Protein AF-A0A7C1BCX1-F1 (afdb_monomer)

Mean predicted aligned error: 3.63 Å

Sequence (87 aa):
MADKPKAGFYGFTGCAGCLLTILNCEDELLDIFNAADVKSFLMANRANFEDEPLDVAFVEGSITTEEQLEKLKKIREKSKIVVAIGT

Organism: NCBI:txid2052148

pLDDT: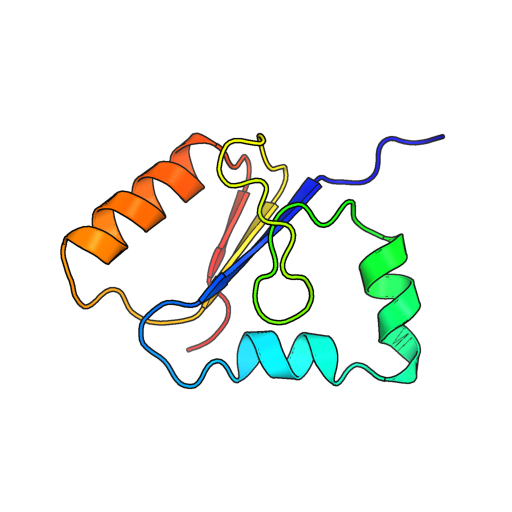 mean 92.2, std 8.1, range [47.72, 98.38]

Foldseek 3Di:
DPAAFEEAEEEDPDPCVQLVVLVVPVVCNVVVCVRHDYQYDVVVDVRHNLQAAGQEYEYEDDDDDPVVVVSVVSVVVRYPYYHYDDD

Solvent-accessible surface area (backbone atoms only — not comparable to full-atom values): 5109 Å² total; per-residue (Å²): 130,83,86,54,52,29,31,32,48,46,77,55,58,64,87,56,58,64,66,49,50,59,72,63,36,67,89,53,35,63,56,56,60,69,62,30,42,76,40,28,35,72,92,84,36,86,66,67,48,86,84,59,72,25,53,34,31,41,39,30,58,48,79,86,48,71,70,50,48,55,51,50,50,53,53,54,74,42,22,76,36,78,42,82,46,81,135

Nearest PDB structures (foldseek):
  6qgr-assembly1_G  TM=8.926E-01  e=2.054E-05  Methanosarcina barkeri MS
  5odi-assembly1_E  TM=9.359E-01  e=6.034E-05  Methanothermococcus thermolithotrophicus DSM 2095
  4n0p-assembly2_B  TM=4.280E-01  e=1.220E-01  Caulobacter vibrioides CB15
  4n0p-assembly5_E  TM=3.985E-01  e=2.092E-01  Caulobacter vibrioides CB15
  3vkw-assembly1_A  TM=3.437E-01  e=2.211E+00  Tobacco mosaic virus strain tomato/L

Radius of gyration: 12.78 Å; Cα contacts (8 Å, |Δi|>4): 138; chains: 1; bounding box: 36×23×36 Å

Structure (mmCIF, N/CA/C/O backbone):
data_AF-A0A7C1BCX1-F1
#
_entry.id   AF-A0A7C1BCX1-F1
#
loop_
_atom_site.group_PDB
_atom_site.id
_atom_site.type_symbol
_atom_site.label_atom_id
_atom_site.label_alt_id
_atom_site.label_comp_id
_atom_site.label_asym_id
_atom_site.label_entity_id
_atom_site.label_seq_id
_atom_site.pdbx_PDB_ins_code
_atom_site.Cartn_x
_atom_site.Cartn_y
_atom_site.Cartn_z
_atom_site.occupancy
_atom_site.B_iso_or_equiv
_atom_site.auth_seq_id
_atom_site.auth_comp_id
_atom_site.auth_asym_id
_atom_site.auth_atom_id
_atom_site.pdbx_PDB_model_num
ATOM 1 N N . MET A 1 1 ? -24.136 1.393 -12.558 1.00 47.72 1 MET A N 1
ATOM 2 C CA . MET A 1 1 ? -22.664 1.286 -12.484 1.00 47.72 1 MET A CA 1
ATOM 3 C C . MET A 1 1 ? -22.365 0.515 -11.219 1.00 47.72 1 MET A C 1
ATOM 5 O O . MET A 1 1 ? -22.862 0.927 -10.184 1.00 47.72 1 MET A O 1
ATOM 9 N N . ALA A 1 2 ? -21.705 -0.640 -11.299 1.00 58.44 2 ALA A N 1
ATOM 10 C CA . ALA A 1 2 ? -21.258 -1.315 -10.082 1.00 58.44 2 ALA A CA 1
ATOM 11 C C . ALA A 1 2 ? -20.202 -0.426 -9.406 1.00 58.44 2 ALA A C 1
ATOM 13 O O . ALA A 1 2 ? -19.343 0.110 -10.110 1.00 58.44 2 ALA A O 1
ATOM 14 N N . ASP A 1 3 ? -20.298 -0.228 -8.091 1.00 85.31 3 ASP A N 1
ATOM 15 C CA . ASP A 1 3 ? -19.288 0.520 -7.339 1.00 85.31 3 ASP A CA 1
ATOM 16 C C . ASP A 1 3 ? -17.946 -0.208 -7.459 1.00 85.31 3 ASP A C 1
ATOM 18 O O . ASP A 1 3 ? -17.810 -1.361 -7.042 1.00 85.31 3 ASP A O 1
ATOM 22 N N . LYS A 1 4 ? -16.966 0.451 -8.088 1.00 93.06 4 LYS A N 1
ATOM 23 C CA . LYS A 1 4 ? -15.602 -0.073 -8.189 1.00 93.06 4 LYS A CA 1
ATOM 24 C C . LYS A 1 4 ? -14.982 -0.101 -6.788 1.00 93.06 4 LYS A C 1
ATOM 26 O O . LYS A 1 4 ? -15.203 0.841 -6.025 1.00 93.06 4 LYS A O 1
ATOM 31 N N . PRO A 1 5 ? -14.180 -1.124 -6.448 1.00 95.31 5 PRO A N 1
ATOM 32 C CA . PRO A 1 5 ? -13.484 -1.158 -5.170 1.00 95.31 5 PRO A CA 1
ATOM 33 C C . PRO A 1 5 ? -12.571 0.063 -5.029 1.00 95.31 5 PRO A C 1
ATOM 35 O O . PRO A 1 5 ? -11.810 0.390 -5.944 1.00 95.31 5 PRO A O 1
ATOM 38 N N . LYS A 1 6 ? -12.628 0.725 -3.873 1.00 95.31 6 LYS A N 1
ATOM 39 C CA . LYS A 1 6 ? -11.746 1.846 -3.540 1.00 95.31 6 LYS A CA 1
ATOM 40 C C . LYS A 1 6 ? -10.375 1.318 -3.134 1.00 95.31 6 LYS A C 1
ATOM 42 O O . LYS A 1 6 ? -10.259 0.610 -2.129 1.00 95.31 6 LYS A O 1
ATOM 47 N N . ALA A 1 7 ? -9.343 1.681 -3.891 1.00 95.31 7 ALA A N 1
ATOM 48 C CA . ALA A 1 7 ? -7.979 1.203 -3.682 1.00 95.31 7 ALA A CA 1
ATOM 49 C C . ALA A 1 7 ? -7.014 2.339 -3.309 1.00 95.31 7 ALA A C 1
ATOM 51 O O . ALA A 1 7 ? -7.096 3.448 -3.844 1.00 95.31 7 ALA A O 1
ATOM 52 N N . GLY A 1 8 ? -6.076 2.048 -2.407 1.00 95.38 8 GLY A N 1
ATOM 53 C CA . GLY A 1 8 ? -4.952 2.924 -2.072 1.00 95.38 8 GLY A CA 1
ATOM 54 C C . GLY A 1 8 ? -3.610 2.202 -2.185 1.00 95.38 8 GLY A C 1
ATOM 55 O O . GLY A 1 8 ? -3.519 1.017 -1.879 1.00 95.38 8 GLY A O 1
ATOM 56 N N . PHE A 1 9 ? -2.572 2.923 -2.598 1.00 95.44 9 PHE A N 1
ATOM 57 C CA . PHE A 1 9 ? -1.210 2.442 -2.808 1.00 95.44 9 PHE A CA 1
ATOM 58 C C . PHE A 1 9 ? -0.236 3.347 -2.051 1.00 95.44 9 PHE A C 1
ATOM 60 O O . PHE A 1 9 ? -0.136 4.547 -2.326 1.00 95.44 9 PHE A O 1
ATOM 67 N N . TYR A 1 10 ? 0.481 2.770 -1.091 1.00 95.62 10 TYR A N 1
ATOM 68 C CA . TYR A 1 10 ? 1.313 3.496 -0.138 1.00 95.62 10 TYR A CA 1
ATOM 69 C C . TYR A 1 10 ? 2.729 2.928 -0.112 1.00 95.62 10 TYR A C 1
ATOM 71 O O . TYR A 1 10 ? 2.909 1.717 -0.019 1.00 95.62 10 TYR A O 1
ATOM 79 N N . GLY A 1 11 ? 3.728 3.809 -0.170 1.00 95.44 11 GLY A N 1
ATOM 80 C CA . GLY A 1 11 ? 5.139 3.451 -0.038 1.00 95.44 11 GLY A CA 1
ATOM 81 C C . GLY A 1 11 ? 5.743 4.037 1.235 1.00 95.44 11 GLY A C 1
ATOM 82 O O . GLY A 1 11 ? 5.538 5.217 1.529 1.00 95.44 11 GLY A O 1
ATOM 83 N N . PHE A 1 12 ? 6.484 3.211 1.971 1.00 96.19 12 PHE A N 1
ATOM 84 C CA . PHE A 1 12 ? 7.299 3.586 3.128 1.00 96.19 12 PHE A CA 1
ATOM 85 C C . PHE A 1 12 ? 8.796 3.464 2.796 1.00 96.19 12 PHE A C 1
ATOM 87 O O . PHE A 1 12 ? 9.210 3.779 1.680 1.00 96.19 12 PHE A O 1
ATOM 94 N N . THR A 1 13 ? 9.636 3.046 3.747 1.00 96.25 13 THR A N 1
ATOM 95 C CA . THR A 1 13 ? 11.081 2.931 3.530 1.00 96.25 13 THR A CA 1
ATOM 96 C C . THR A 1 13 ? 11.390 1.712 2.658 1.00 96.25 13 THR A C 1
ATOM 98 O O . THR A 1 13 ? 11.264 0.567 3.096 1.00 96.25 13 THR A O 1
ATOM 101 N N . GLY A 1 14 ? 11.805 1.958 1.415 1.00 93.12 14 GLY A N 1
ATOM 102 C CA . GLY A 1 14 ? 12.111 0.934 0.414 1.00 93.12 14 GLY A CA 1
ATOM 103 C C . GLY A 1 14 ? 12.553 1.547 -0.918 1.00 93.12 14 GLY A C 1
ATOM 104 O O . GLY A 1 14 ? 12.824 2.744 -0.995 1.00 93.12 14 GLY A O 1
ATOM 105 N N . CYS A 1 15 ? 12.628 0.731 -1.973 1.00 94.81 15 CYS A N 1
ATOM 106 C CA . CYS A 1 15 ? 13.008 1.183 -3.319 1.00 94.81 15 CYS A CA 1
ATOM 107 C C . CYS A 1 15 ? 11.827 1.672 -4.175 1.00 94.81 15 CYS A C 1
ATOM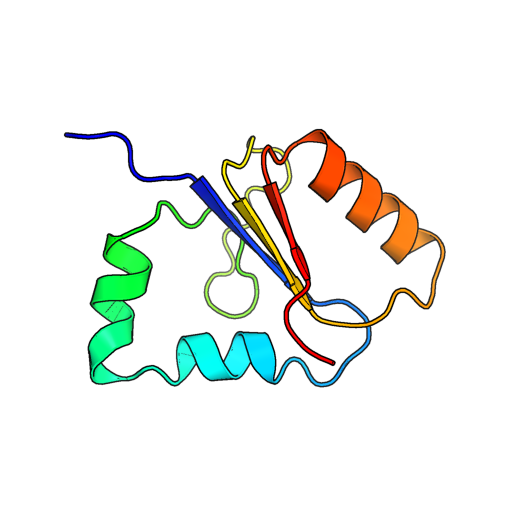 109 O O . CYS A 1 15 ? 12.058 2.186 -5.267 1.00 94.81 15 CYS A O 1
ATOM 111 N N . ALA A 1 16 ? 10.588 1.512 -3.693 1.00 93.81 16 ALA A N 1
ATOM 112 C CA . ALA A 1 16 ? 9.349 1.781 -4.430 1.00 93.81 16 ALA A CA 1
ATOM 113 C C . ALA A 1 16 ? 9.185 0.928 -5.707 1.00 93.81 16 ALA A C 1
ATOM 115 O O . ALA A 1 16 ? 8.459 1.295 -6.635 1.00 93.81 16 ALA A O 1
ATOM 116 N N . GLY A 1 17 ? 9.887 -0.207 -5.770 1.00 95.25 17 GLY A N 1
ATOM 117 C CA . GLY A 1 17 ? 9.925 -1.083 -6.934 1.00 95.25 17 GLY A CA 1
ATOM 118 C C . GLY A 1 17 ? 8.610 -1.821 -7.157 1.00 95.25 17 GLY A C 1
ATOM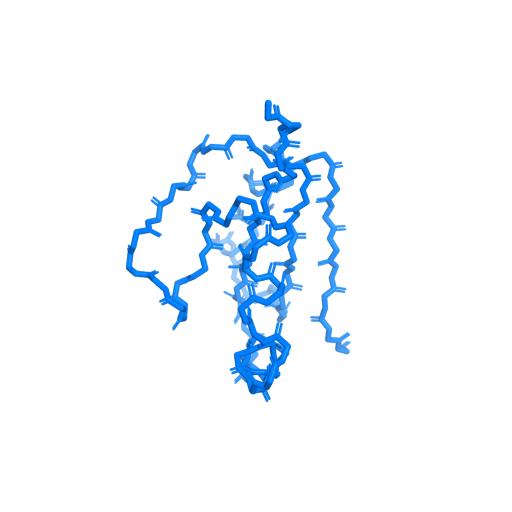 119 O O . GLY A 1 17 ? 8.224 -2.032 -8.307 1.00 95.25 17 GLY A O 1
ATOM 120 N N . CYS A 1 18 ? 7.884 -2.170 -6.091 1.00 94.81 18 CYS A N 1
ATOM 121 C CA . CYS A 1 18 ? 6.592 -2.848 -6.232 1.00 94.81 18 CYS A CA 1
ATOM 122 C C . CYS A 1 18 ? 5.551 -1.886 -6.812 1.00 94.81 18 CYS A C 1
ATOM 124 O O . CYS A 1 18 ? 4.845 -2.230 -7.757 1.00 94.81 18 CYS A O 1
ATOM 126 N N . LEU A 1 19 ? 5.511 -0.653 -6.301 1.00 94.81 19 LEU A N 1
ATOM 127 C CA . LEU A 1 19 ? 4.659 0.412 -6.822 1.00 94.81 19 LEU A CA 1
ATOM 128 C C . LEU A 1 19 ? 5.006 0.780 -8.270 1.00 94.81 19 LEU A C 1
ATOM 130 O O . LEU A 1 19 ? 4.101 0.931 -9.089 1.00 94.81 19 LEU A O 1
ATOM 134 N N . LEU A 1 20 ? 6.294 0.871 -8.611 1.00 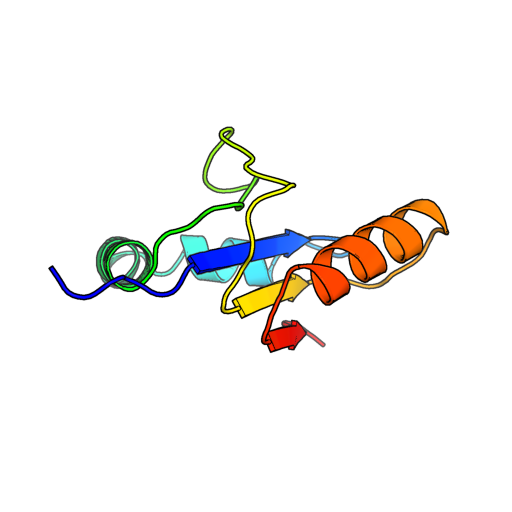95.00 20 LEU A N 1
ATOM 135 C CA . LEU A 1 20 ? 6.721 1.135 -9.986 1.00 95.00 20 LEU A CA 1
ATOM 136 C C . LEU A 1 20 ? 6.354 -0.016 -10.932 1.00 95.00 20 LEU A C 1
ATOM 138 O O . LEU A 1 20 ? 5.952 0.230 -12.063 1.00 95.00 20 LEU A O 1
ATOM 142 N N . THR A 1 21 ? 6.438 -1.265 -10.467 1.00 93.62 21 THR A N 1
ATOM 143 C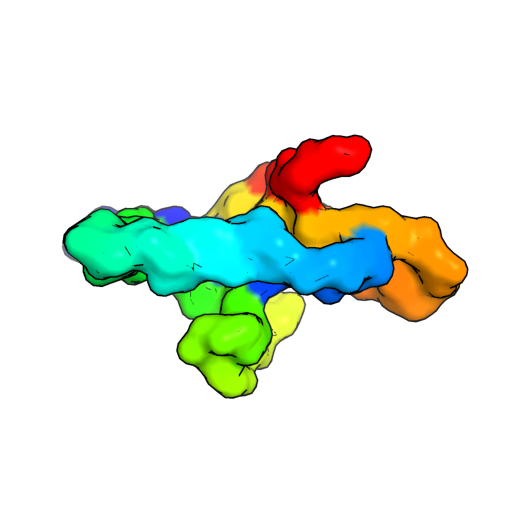 CA . THR A 1 21 ? 6.052 -2.437 -11.268 1.00 93.62 21 THR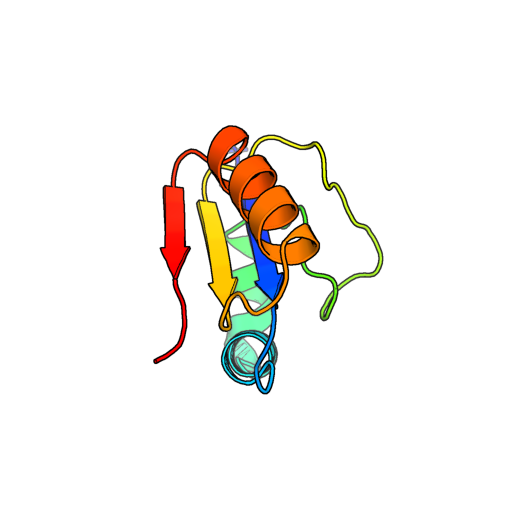 A CA 1
ATOM 144 C C . THR A 1 21 ? 4.588 -2.361 -11.699 1.00 93.62 21 THR A C 1
ATOM 146 O O . THR A 1 21 ? 4.292 -2.672 -12.844 1.00 93.62 21 THR A O 1
ATOM 149 N N . ILE A 1 22 ? 3.693 -1.867 -10.833 1.00 92.25 22 ILE A N 1
ATOM 150 C CA . ILE A 1 22 ? 2.278 -1.646 -11.180 1.00 92.25 22 ILE A CA 1
ATOM 151 C C . ILE A 1 22 ? 2.140 -0.623 -12.317 1.00 92.25 22 ILE A C 1
ATOM 153 O O . ILE A 1 22 ? 1.313 -0.800 -13.204 1.00 92.25 22 ILE A O 1
ATOM 157 N N . LEU A 1 23 ? 2.950 0.439 -12.312 1.00 92.19 23 LEU A N 1
ATOM 158 C CA . LEU A 1 23 ? 2.937 1.451 -13.376 1.00 92.19 23 LEU A CA 1
ATOM 159 C C . LEU A 1 23 ? 3.577 0.969 -14.681 1.00 92.19 23 LEU A C 1
ATOM 161 O O . LEU A 1 23 ? 3.268 1.509 -15.738 1.00 92.19 23 LEU A O 1
ATOM 165 N N . ASN A 1 24 ? 4.426 -0.054 -14.606 1.00 93.81 24 ASN A N 1
ATOM 166 C CA . ASN A 1 24 ? 5.062 -0.685 -15.757 1.00 93.81 24 ASN A CA 1
ATOM 167 C C . ASN A 1 24 ? 4.219 -1.819 -16.367 1.00 93.81 24 ASN A C 1
ATOM 169 O O . ASN A 1 24 ? 4.697 -2.497 -17.273 1.00 93.81 24 ASN A O 1
ATOM 173 N N . CYS A 1 25 ? 2.988 -2.051 -15.902 1.00 90.69 25 CYS A N 1
ATOM 174 C CA . CYS A 1 25 ? 2.044 -2.978 -16.534 1.00 90.69 25 CYS A CA 1
ATOM 175 C C . CYS A 1 25 ? 1.465 -2.374 -17.827 1.00 90.69 25 CYS A C 1
ATOM 177 O O . CYS A 1 25 ? 0.263 -2.193 -17.904 1.00 90.69 25 CYS A O 1
ATOM 179 N N . GLU A 1 26 ? 2.317 -1.977 -18.778 1.00 89.62 26 GLU A N 1
ATOM 180 C CA . GLU A 1 26 ? 2.018 -1.163 -19.970 1.00 89.62 26 GLU A CA 1
ATOM 181 C C . GLU A 1 26 ? 0.609 -1.371 -20.555 1.00 89.62 26 GLU A C 1
ATOM 183 O O . GLU A 1 26 ? -0.255 -0.502 -20.398 1.00 89.62 26 GLU A O 1
ATOM 188 N N . ASP A 1 27 ? 0.369 -2.518 -21.192 1.00 89.81 27 ASP A N 1
ATOM 189 C CA . ASP A 1 27 ? -0.882 -2.814 -21.894 1.00 89.81 27 ASP A CA 1
ATOM 190 C C . ASP A 1 27 ? -2.065 -2.989 -20.922 1.00 89.81 27 ASP A C 1
ATOM 192 O O . ASP A 1 27 ? -3.197 -2.608 -21.226 1.00 89.81 27 ASP A O 1
ATOM 196 N N . GLU A 1 28 ? -1.809 -3.504 -19.719 1.00 91.44 28 GLU A N 1
ATOM 197 C CA . GLU A 1 28 ? -2.816 -3.762 -18.688 1.00 91.44 28 GL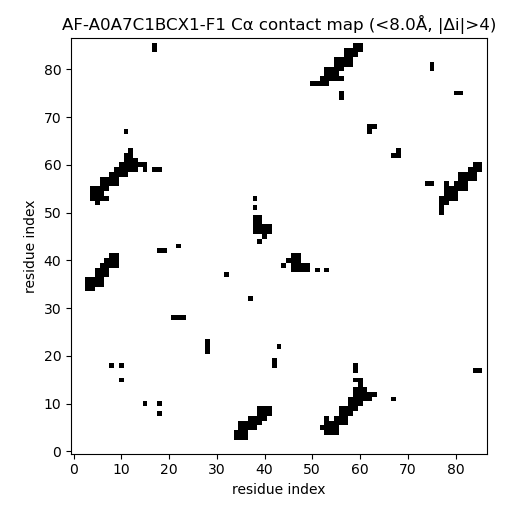U A CA 1
ATOM 198 C C . GLU A 1 28 ? -3.083 -2.556 -17.775 1.00 91.44 28 GLU A C 1
ATOM 200 O O . GLU A 1 28 ? -3.982 -2.598 -16.931 1.00 91.44 28 GLU A O 1
ATOM 205 N N . LEU A 1 29 ? -2.330 -1.462 -17.916 1.00 89.56 29 LEU A N 1
ATOM 206 C CA . LEU A 1 29 ? -2.349 -0.341 -16.980 1.00 89.56 29 LEU A CA 1
ATOM 207 C C . LEU A 1 29 ? -3.742 0.281 -16.934 1.00 89.56 29 LEU A C 1
ATOM 209 O O . LEU A 1 29 ? -4.303 0.517 -15.864 1.00 89.56 29 LEU A O 1
ATOM 213 N N . LEU A 1 30 ? -4.337 0.500 -18.106 1.00 89.88 30 LEU A N 1
ATOM 214 C CA . LEU A 1 30 ? -5.690 1.036 -18.204 1.00 89.88 30 LEU A CA 1
ATOM 215 C C . LEU A 1 30 ? -6.717 0.095 -17.578 1.00 89.88 30 LEU A C 1
ATOM 217 O O . LEU A 1 30 ? -7.638 0.573 -16.921 1.00 89.88 30 LEU A O 1
ATOM 221 N N . ASP A 1 31 ? -6.554 -1.217 -17.722 1.00 91.31 31 ASP A N 1
ATOM 222 C CA . ASP A 1 31 ? -7.462 -2.200 -17.133 1.00 91.31 31 ASP A CA 1
ATOM 223 C C . ASP A 1 31 ? -7.354 -2.221 -15.606 1.00 91.31 31 ASP A C 1
ATOM 225 O O . ASP A 1 31 ? -8.378 -2.230 -14.920 1.00 91.31 31 ASP A O 1
ATOM 229 N N . ILE A 1 32 ? -6.140 -2.111 -15.060 1.00 87.56 32 ILE A N 1
ATOM 230 C CA . ILE A 1 32 ? -5.891 -2.000 -13.615 1.00 87.56 32 ILE A CA 1
ATOM 231 C C . ILE A 1 32 ? -6.578 -0.752 -13.047 1.00 87.56 32 ILE A C 1
ATOM 233 O O . ILE A 1 32 ? -7.337 -0.839 -12.078 1.00 87.56 32 ILE A O 1
ATOM 237 N N . PHE A 1 33 ? -6.368 0.411 -13.669 1.00 89.12 33 PHE A N 1
ATOM 238 C CA . PHE A 1 33 ? -6.996 1.663 -13.234 1.00 89.12 33 PHE A CA 1
ATOM 239 C C . PHE A 1 33 ? -8.504 1.711 -13.534 1.00 89.12 33 PHE A C 1
ATOM 241 O O . PHE A 1 33 ? -9.239 2.451 -12.88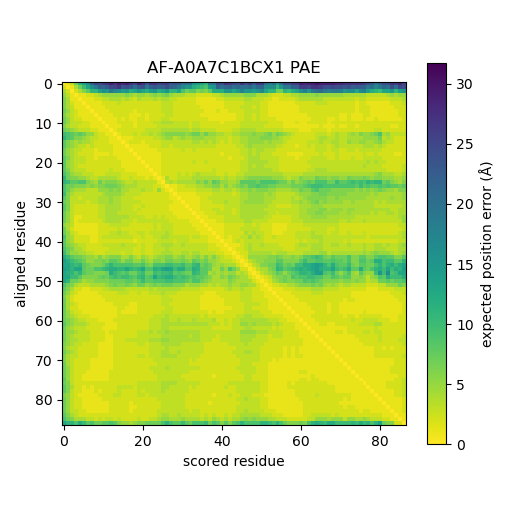2 1.00 89.12 33 PHE A O 1
ATOM 248 N N . ASN A 1 34 ? -9.004 0.902 -14.472 1.00 91.75 34 ASN A N 1
ATOM 249 C CA . ASN A 1 34 ? -10.435 0.747 -14.714 1.00 91.75 34 ASN A CA 1
ATOM 250 C C . ASN A 1 34 ? -11.103 -0.230 -13.745 1.00 91.75 34 ASN A C 1
ATOM 252 O O . ASN A 1 34 ? -12.302 -0.079 -13.497 1.00 91.75 34 ASN A O 1
ATOM 256 N N . ALA A 1 35 ? -10.366 -1.184 -13.181 1.00 92.25 35 ALA A N 1
ATOM 257 C CA . ALA A 1 35 ? -10.888 -2.169 -12.240 1.00 92.25 35 ALA A CA 1
ATOM 258 C C . ALA A 1 35 ? -11.132 -1.595 -10.834 1.00 92.25 35 ALA A C 1
ATOM 260 O O . ALA A 1 35 ? -11.946 -2.147 -10.095 1.00 92.25 35 ALA A O 1
ATOM 261 N N . ALA A 1 36 ? -10.477 -0.488 -10.468 1.00 92.75 36 ALA A N 1
ATOM 262 C CA . ALA A 1 36 ? -10.569 0.112 -9.138 1.00 92.75 36 ALA A CA 1
ATOM 263 C C . ALA A 1 36 ? -10.766 1.634 -9.181 1.00 92.75 36 ALA A C 1
ATOM 265 O O . ALA A 1 36 ? -10.341 2.320 -10.104 1.00 92.75 36 ALA A O 1
ATOM 266 N N . ASP A 1 37 ? -11.398 2.175 -8.144 1.00 93.00 37 ASP A N 1
ATOM 267 C CA . ASP A 1 37 ? -11.425 3.610 -7.873 1.00 93.00 37 ASP A CA 1
ATOM 268 C C . ASP A 1 37 ? -10.190 3.968 -7.029 1.00 93.00 37 ASP A C 1
ATOM 270 O O . ASP A 1 37 ? -10.162 3.770 -5.810 1.00 93.00 37 ASP A O 1
ATOM 274 N N . VAL A 1 38 ? -9.121 4.416 -7.694 1.00 92.31 38 VAL A N 1
ATOM 275 C CA . VAL A 1 38 ? -7.831 4.702 -7.049 1.00 92.31 38 VAL A CA 1
ATOM 276 C C . VAL A 1 38 ? -7.902 6.027 -6.287 1.00 92.31 38 VAL A C 1
ATOM 278 O O . VAL A 1 38 ? -7.895 7.108 -6.876 1.00 92.31 38 VAL A O 1
ATOM 281 N N . LYS A 1 39 ? -7.935 5.944 -4.952 1.00 93.06 39 LYS A N 1
ATOM 282 C CA . LYS A 1 39 ? -8.042 7.099 -4.042 1.00 93.06 39 LYS A CA 1
ATOM 283 C C . LYS A 1 39 ? -6.700 7.689 -3.629 1.00 93.06 39 LYS A C 1
ATOM 285 O O . LYS A 1 39 ? -6.606 8.869 -3.302 1.00 93.06 39 LYS A O 1
ATOM 290 N N . SER A 1 40 ? -5.652 6.881 -3.597 1.00 92.00 40 SER A N 1
ATOM 291 C CA . SER A 1 40 ? -4.324 7.358 -3.224 1.00 92.00 40 SER A CA 1
ATOM 292 C C . SER A 1 40 ? -3.287 6.533 -3.954 1.00 92.00 40 SER A C 1
ATOM 294 O O . SER A 1 40 ? -3.244 5.318 -3.791 1.00 92.00 40 SER A O 1
ATOM 296 N N . PHE A 1 41 ? -2.491 7.186 -4.794 1.00 92.75 41 PHE A N 1
ATOM 297 C CA . PHE A 1 41 ? -1.319 6.589 -5.420 1.00 92.75 41 PHE A CA 1
ATOM 298 C C . PHE A 1 41 ? -0.367 7.711 -5.833 1.00 92.75 41 PHE A C 1
ATOM 300 O O . PHE A 1 41 ? -0.375 8.161 -6.976 1.00 92.75 41 PHE A O 1
ATOM 307 N N . LEU A 1 42 ? 0.449 8.181 -4.886 1.00 90.25 42 LEU A N 1
ATOM 308 C CA . LEU A 1 42 ? 1.254 9.399 -5.054 1.00 90.25 42 LEU A CA 1
ATOM 309 C C . LEU A 1 42 ? 2.228 9.340 -6.246 1.00 90.25 42 LEU A C 1
ATOM 311 O O . LEU A 1 42 ? 2.559 10.372 -6.825 1.00 90.25 42 LEU A O 1
ATOM 315 N N . MET A 1 43 ? 2.668 8.137 -6.625 1.00 90.25 43 MET A N 1
ATOM 316 C CA . MET A 1 43 ? 3.534 7.926 -7.790 1.00 90.25 43 MET A CA 1
ATOM 317 C C . MET A 1 43 ? 2.791 8.115 -9.124 1.00 90.25 43 MET A C 1
ATOM 319 O O . MET A 1 43 ? 3.401 8.533 -10.101 1.00 90.25 43 MET A O 1
ATOM 323 N N . ALA A 1 44 ? 1.483 7.842 -9.160 1.00 88.75 44 ALA A N 1
ATOM 324 C CA . ALA A 1 44 ? 0.652 7.918 -10.362 1.00 88.75 44 ALA A CA 1
ATOM 325 C C . ALA A 1 44 ? -0.126 9.238 -10.474 1.00 88.75 44 ALA A C 1
ATOM 327 O O . ALA A 1 44 ? -0.388 9.727 -11.571 1.00 88.75 44 ALA A O 1
ATOM 328 N N . ASN A 1 45 ? -0.537 9.814 -9.339 1.00 84.25 45 ASN A N 1
ATOM 329 C CA . ASN A 1 45 ? -1.394 10.992 -9.292 1.00 84.25 45 ASN A CA 1
ATOM 330 C C . ASN A 1 45 ? -1.086 11.855 -8.057 1.00 84.25 45 ASN A C 1
ATOM 332 O O . ASN A 1 45 ? -0.900 11.350 -6.953 1.00 84.25 45 ASN A O 1
ATOM 336 N N . ARG A 1 46 ? -1.076 13.183 -8.240 1.00 81.25 46 ARG A N 1
ATOM 337 C CA . ARG A 1 46 ? -0.931 14.160 -7.147 1.00 81.25 46 ARG A CA 1
ATOM 338 C C . ARG A 1 46 ? -2.181 14.276 -6.274 1.00 81.25 46 ARG A C 1
ATOM 340 O O . ARG A 1 46 ? -2.074 14.743 -5.144 1.00 81.25 46 ARG A O 1
ATOM 347 N N . ALA A 1 47 ? -3.352 13.904 -6.792 1.00 75.19 47 ALA A N 1
ATOM 348 C CA . ALA A 1 47 ? -4.576 13.844 -6.007 1.00 75.19 47 ALA A CA 1
ATOM 349 C C . ALA A 1 47 ? -4.411 12.794 -4.901 1.00 75.19 47 ALA A C 1
ATOM 351 O O . ALA A 1 47 ? -4.144 11.625 -5.179 1.00 75.19 47 ALA A O 1
ATOM 352 N N . ASN A 1 48 ? -4.549 13.227 -3.649 1.00 72.31 48 ASN A N 1
ATOM 353 C CA . ASN A 1 48 ? -4.358 12.370 -2.492 1.00 72.31 48 ASN A CA 1
ATOM 354 C C . ASN A 1 48 ? -5.567 12.479 -1.567 1.00 72.31 48 ASN A C 1
ATOM 356 O O . ASN A 1 48 ? -5.724 13.464 -0.847 1.00 72.31 48 ASN A O 1
ATOM 360 N N . PHE A 1 49 ? -6.426 11.465 -1.600 1.00 80.44 49 PHE A N 1
ATOM 361 C CA . PHE A 1 49 ? -7.585 11.377 -0.722 1.00 80.44 49 PHE A CA 1
ATOM 362 C C . PHE A 1 49 ? -7.212 10.564 0.530 1.00 80.44 49 PHE A C 1
ATOM 364 O O . PHE A 1 49 ? -7.631 9.417 0.701 1.00 80.44 49 PHE A O 1
ATOM 371 N N . GLU A 1 50 ? -6.358 11.134 1.391 1.00 74.81 50 GLU A N 1
ATOM 372 C CA . GLU A 1 50 ? -5.815 10.425 2.565 1.00 74.81 50 GLU A CA 1
ATOM 373 C C . GLU A 1 50 ? -6.875 10.036 3.603 1.00 74.81 50 GLU A C 1
ATOM 375 O O . GLU A 1 50 ? -6.643 9.077 4.335 1.00 74.81 50 GLU A O 1
ATOM 380 N N . ASP A 1 51 ? -8.046 10.671 3.613 1.00 84.25 51 ASP A N 1
ATOM 381 C CA . ASP A 1 51 ? -9.108 10.395 4.593 1.00 84.25 51 ASP A CA 1
ATOM 382 C C . ASP A 1 51 ? -10.279 9.563 4.032 1.00 84.25 51 ASP A C 1
ATOM 384 O O . ASP A 1 51 ? -11.208 9.221 4.761 1.00 84.25 51 ASP A O 1
ATOM 388 N N . GLU A 1 52 ? -10.254 9.191 2.745 1.00 88.69 52 GLU A N 1
ATOM 389 C CA . GLU A 1 52 ? -11.298 8.337 2.156 1.00 88.69 52 GLU A CA 1
ATOM 390 C C . GLU A 1 52 ? -11.203 6.890 2.685 1.00 88.69 52 GLU A C 1
ATOM 392 O O . GLU A 1 52 ? -10.104 6.314 2.693 1.00 88.69 52 GLU A O 1
ATOM 397 N N . PRO A 1 53 ? -12.339 6.263 3.059 1.00 95.12 53 PRO A N 1
ATOM 398 C CA . PRO A 1 53 ? -12.402 4.834 3.348 1.00 95.12 53 PRO A CA 1
ATOM 399 C C . PRO A 1 53 ? -11.986 3.990 2.140 1.00 95.12 53 PRO A C 1
ATOM 401 O O . PRO A 1 53 ? -12.377 4.279 1.006 1.00 95.12 53 PRO A O 1
ATOM 404 N N . LEU A 1 54 ? -11.241 2.915 2.393 1.00 96.50 54 LEU A N 1
ATOM 405 C CA . LEU A 1 54 ? -10.707 2.022 1.368 1.00 96.50 54 LEU A CA 1
ATOM 406 C C . LEU A 1 54 ? -11.262 0.606 1.515 1.00 96.50 54 LEU A C 1
ATOM 408 O O . LEU A 1 54 ? -11.381 0.065 2.618 1.00 96.50 54 LEU A O 1
ATOM 412 N N . ASP A 1 55 ? -11.531 -0.034 0.383 1.00 97.50 55 ASP A N 1
ATOM 413 C CA . ASP A 1 55 ? -11.795 -1.470 0.350 1.00 97.50 55 ASP A CA 1
ATOM 414 C C . ASP A 1 55 ? -10.483 -2.255 0.459 1.00 97.50 55 ASP A C 1
ATOM 416 O O . ASP A 1 55 ? -10.409 -3.248 1.185 1.00 97.50 55 ASP A O 1
ATOM 420 N N . VAL A 1 56 ? -9.421 -1.769 -0.188 1.00 97.31 56 VAL A N 1
ATOM 421 C CA . VAL A 1 56 ? -8.084 -2.367 -0.124 1.00 97.31 56 VAL A CA 1
ATOM 422 C C . VAL A 1 56 ? -6.989 -1.301 -0.110 1.00 97.31 56 VAL A C 1
ATOM 424 O O . VAL A 1 56 ? -7.032 -0.328 -0.862 1.00 97.31 56 VAL A O 1
ATOM 427 N N . ALA A 1 57 ? -5.984 -1.497 0.739 1.00 97.31 57 ALA A N 1
ATOM 428 C CA . ALA A 1 57 ? -4.752 -0.720 0.742 1.00 97.31 57 ALA A CA 1
ATOM 429 C C . ALA A 1 57 ? -3.548 -1.630 0.491 1.00 97.31 57 ALA A C 1
ATOM 431 O O . ALA A 1 57 ? -3.323 -2.584 1.235 1.00 97.31 57 ALA A O 1
ATOM 432 N N . PHE A 1 58 ? -2.760 -1.309 -0.528 1.00 97.25 58 PHE A N 1
ATOM 433 C CA . PHE A 1 58 ? -1.474 -1.928 -0.816 1.00 97.25 58 PHE A CA 1
ATOM 434 C C . PHE A 1 58 ? -0.364 -1.104 -0.170 1.00 97.25 58 PHE A C 1
ATOM 436 O O . PHE A 1 58 ? -0.300 0.114 -0.352 1.00 97.25 58 PHE A O 1
ATOM 443 N N . VAL A 1 59 ? 0.496 -1.764 0.598 1.00 97.44 59 VAL A N 1
ATOM 444 C CA . VAL A 1 59 ? 1.565 -1.130 1.369 1.00 97.44 59 VAL A CA 1
ATOM 445 C C . VAL A 1 59 ? 2.900 -1.765 0.999 1.00 97.44 59 VAL A C 1
ATOM 447 O O . VAL A 1 59 ? 3.095 -2.957 1.219 1.00 97.44 59 VAL A O 1
ATOM 450 N N . GLU A 1 60 ? 3.815 -0.963 0.458 1.00 97.06 60 GLU A N 1
ATOM 451 C CA . GLU A 1 60 ? 5.204 -1.342 0.191 1.00 97.06 60 GLU A CA 1
ATOM 452 C C . GLU A 1 60 ? 6.146 -0.737 1.237 1.00 97.06 60 GLU A C 1
ATOM 454 O O . GLU A 1 60 ? 5.999 0.421 1.641 1.00 97.06 60 GLU A O 1
ATOM 459 N N . GLY A 1 61 ? 7.187 -1.492 1.584 1.00 96.38 61 GLY A N 1
ATOM 460 C CA . GLY A 1 61 ? 8.332 -0.993 2.332 1.00 96.38 61 GLY A CA 1
ATOM 461 C C . GLY A 1 61 ? 8.244 -1.260 3.829 1.00 96.38 61 GLY A C 1
ATOM 462 O O . GLY A 1 61 ? 7.219 -1.666 4.375 1.00 96.38 61 GLY A O 1
ATOM 463 N N . SER A 1 62 ? 9.370 -1.031 4.493 1.00 95.94 62 SER A N 1
ATOM 464 C CA . SER A 1 62 ? 9.522 -1.213 5.933 1.00 95.94 62 SER A CA 1
ATOM 465 C C . SER A 1 62 ? 9.172 0.060 6.701 1.00 95.94 62 SER A C 1
ATOM 467 O O . SER A 1 62 ? 9.301 1.178 6.195 1.00 95.94 62 SER A O 1
ATOM 469 N N . ILE A 1 63 ? 8.733 -0.123 7.946 1.00 97.44 63 ILE A N 1
ATOM 470 C CA . ILE A 1 63 ? 8.460 0.966 8.882 1.00 97.44 63 ILE A CA 1
ATOM 471 C C . ILE A 1 63 ? 9.716 1.194 9.717 1.00 97.44 63 ILE A C 1
ATOM 473 O O . ILE A 1 63 ? 10.101 0.342 10.516 1.00 97.44 63 ILE A O 1
ATOM 477 N N . THR A 1 64 ? 10.365 2.337 9.516 1.00 97.56 64 THR A N 1
ATOM 478 C CA . THR A 1 64 ? 11.631 2.696 10.173 1.00 97.56 64 THR A CA 1
ATOM 479 C C . THR A 1 64 ? 11.509 3.908 11.094 1.00 97.56 64 THR A C 1
ATOM 481 O O . THR A 1 64 ? 12.478 4.252 11.766 1.00 97.56 64 THR A O 1
ATOM 484 N N . THR A 1 65 ? 10.352 4.577 11.127 1.00 98.25 65 THR A N 1
ATOM 485 C CA . THR A 1 65 ? 10.094 5.733 12.001 1.00 98.25 65 THR A CA 1
ATOM 486 C C . THR A 1 65 ? 8.709 5.661 12.647 1.00 98.25 65 THR A C 1
ATOM 488 O O . THR A 1 65 ? 7.796 5.021 12.123 1.00 98.25 65 THR A O 1
ATOM 491 N N . GLU A 1 66 ? 8.533 6.361 13.771 1.00 98.19 66 GLU A N 1
ATOM 492 C CA . GLU A 1 66 ? 7.237 6.448 14.462 1.00 98.19 66 GLU A CA 1
ATOM 493 C C . GLU A 1 66 ? 6.170 7.136 13.593 1.00 98.19 66 GLU A C 1
ATOM 495 O O . GLU A 1 66 ? 5.021 6.715 13.554 1.00 98.19 66 GLU A O 1
ATOM 500 N N . GLU A 1 67 ? 6.556 8.149 12.812 1.00 97.69 67 GLU A N 1
ATOM 501 C CA . GLU A 1 67 ? 5.650 8.826 11.875 1.00 97.69 67 GLU A CA 1
ATOM 502 C C . GLU A 1 67 ? 5.069 7.853 10.837 1.00 97.69 67 GLU A C 1
ATOM 504 O O . GLU A 1 67 ? 3.874 7.883 10.534 1.00 97.69 67 GLU A O 1
ATOM 509 N N . GLN A 1 68 ? 5.904 6.951 10.317 1.00 97.56 68 GLN A N 1
ATOM 510 C CA . GLN A 1 68 ? 5.465 5.919 9.383 1.00 97.56 68 GLN A CA 1
ATOM 511 C C . GLN A 1 68 ? 4.533 4.911 10.057 1.00 97.56 68 GLN A C 1
ATOM 513 O O . GLN A 1 68 ? 3.543 4.504 9.447 1.00 97.56 68 GLN A O 1
ATOM 518 N N . LEU A 1 69 ? 4.808 4.544 11.313 1.00 98.19 69 LEU A N 1
ATOM 519 C CA . LEU A 1 69 ? 3.937 3.669 12.094 1.00 98.19 69 LEU A CA 1
ATOM 520 C C . LEU A 1 69 ? 2.551 4.295 12.286 1.00 98.19 69 LEU A C 1
ATOM 522 O O . LEU A 1 69 ? 1.540 3.642 12.025 1.00 98.19 69 LEU A O 1
ATOM 526 N N . GLU A 1 70 ? 2.493 5.567 12.673 1.00 97.94 70 GLU A N 1
ATOM 527 C CA . GLU A 1 70 ? 1.235 6.298 12.836 1.00 97.94 70 GLU A CA 1
ATOM 528 C C . GLU A 1 70 ? 0.473 6.428 11.512 1.00 97.94 70 GLU A C 1
ATOM 530 O O . GLU A 1 70 ? -0.741 6.213 11.459 1.00 97.94 70 GLU A O 1
ATOM 535 N N . LYS A 1 71 ? 1.177 6.689 10.404 1.00 95.88 71 LYS A N 1
ATOM 536 C CA . LYS A 1 71 ? 0.567 6.694 9.069 1.00 95.88 71 LYS A CA 1
ATOM 537 C C . LYS A 1 71 ? 0.009 5.318 8.689 1.00 95.88 71 LYS A C 1
ATOM 539 O O . LYS A 1 71 ? -1.109 5.240 8.180 1.00 95.88 71 LYS A O 1
ATOM 544 N N . LEU A 1 72 ? 0.737 4.233 8.960 1.00 97.25 72 LEU A N 1
ATOM 545 C CA . LEU A 1 72 ? 0.276 2.869 8.685 1.00 97.25 72 LEU A CA 1
ATOM 546 C C . LEU A 1 72 ? -0.960 2.503 9.519 1.00 97.25 72 LEU A C 1
ATOM 548 O O . LEU A 1 72 ? -1.892 1.905 8.981 1.00 97.25 72 LEU A O 1
ATOM 552 N N . LYS A 1 73 ? -1.011 2.895 10.799 1.00 97.69 73 LYS A N 1
ATOM 553 C CA . LYS A 1 73 ? -2.196 2.696 11.651 1.00 97.69 73 LYS A CA 1
ATOM 554 C C . LYS A 1 73 ? -3.422 3.402 11.075 1.00 97.69 73 LYS A C 1
ATOM 556 O O . LYS A 1 73 ? -4.452 2.757 10.908 1.00 97.69 73 LYS A O 1
ATOM 561 N N . LYS A 1 74 ? -3.293 4.665 10.652 1.00 96.75 74 LYS A N 1
ATOM 562 C CA . LYS A 1 74 ? -4.383 5.399 9.979 1.00 96.75 74 LYS A CA 1
ATOM 563 C C . LYS A 1 74 ? -4.850 4.702 8.701 1.00 96.75 74 LYS A C 1
ATOM 565 O O . LYS A 1 74 ? -6.049 4.571 8.471 1.00 96.75 74 LYS A O 1
ATOM 570 N N . ILE A 1 75 ? -3.914 4.207 7.882 1.00 96.75 75 ILE A N 1
ATOM 571 C CA . ILE A 1 75 ? -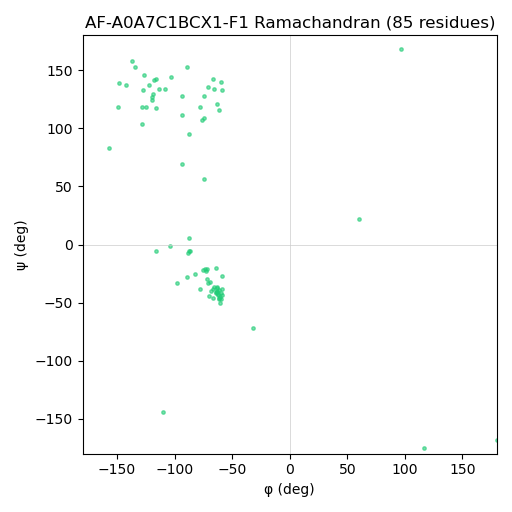4.244 3.416 6.685 1.00 96.75 75 ILE A CA 1
ATOM 572 C C . ILE A 1 75 ? -5.017 2.151 7.078 1.00 96.75 75 ILE A C 1
ATOM 574 O O . ILE A 1 75 ? -6.036 1.847 6.461 1.00 96.75 75 ILE A O 1
ATOM 578 N N . ARG A 1 76 ? -4.579 1.428 8.113 1.00 97.44 76 ARG A N 1
ATOM 579 C CA . ARG A 1 76 ? -5.249 0.216 8.606 1.00 97.44 76 ARG A CA 1
ATOM 580 C C . ARG A 1 76 ? -6.653 0.495 9.139 1.00 97.44 76 ARG A C 1
ATOM 582 O O . ARG A 1 76 ? -7.539 -0.313 8.872 1.00 97.44 76 ARG A O 1
ATOM 589 N N . GLU A 1 77 ? -6.865 1.594 9.854 1.00 97.38 77 GLU A N 1
ATOM 590 C CA . GLU A 1 77 ? -8.172 1.970 10.415 1.00 97.38 77 GLU A CA 1
ATOM 591 C C . GLU A 1 77 ? -9.214 2.251 9.330 1.00 97.38 77 GLU A C 1
ATOM 593 O O . GLU A 1 77 ? -10.352 1.795 9.432 1.00 97.38 77 GLU A O 1
ATOM 598 N N . LYS A 1 78 ? -8.823 2.946 8.258 1.00 95.88 78 LYS A N 1
ATOM 599 C CA . LYS A 1 78 ? -9.737 3.300 7.162 1.00 95.88 78 LYS A CA 1
ATOM 600 C C . LYS A 1 78 ? -9.875 2.228 6.075 1.00 95.88 78 LYS A C 1
ATOM 602 O O . LYS A 1 78 ? -10.672 2.410 5.157 1.00 95.88 78 LYS A O 1
ATOM 607 N N . SER A 1 79 ? -9.094 1.146 6.136 1.00 97.44 79 SER A N 1
ATOM 608 C CA . SER A 1 79 ? -9.074 0.097 5.105 1.00 97.44 79 SER A CA 1
ATOM 609 C C . SER A 1 79 ? -9.729 -1.189 5.593 1.00 97.44 79 SER A C 1
ATOM 611 O O . SER A 1 79 ? -9.393 -1.702 6.664 1.00 97.44 79 SER A O 1
ATOM 613 N N . LYS A 1 80 ? -10.600 -1.787 4.771 1.00 98.06 80 LYS A N 1
ATOM 614 C CA . LYS A 1 80 ? -11.145 -3.128 5.052 1.00 98.06 80 LYS A CA 1
ATOM 615 C C . LYS A 1 80 ? -10.045 -4.189 4.968 1.00 98.06 80 LYS A C 1
ATOM 617 O O . LYS A 1 80 ? -9.894 -5.002 5.883 1.00 98.06 80 LYS A O 1
ATOM 622 N N . ILE A 1 81 ? -9.226 -4.136 3.917 1.00 98.38 81 ILE A N 1
ATOM 623 C CA . ILE A 1 81 ? -8.097 -5.045 3.690 1.00 98.38 81 ILE A CA 1
ATOM 624 C C . ILE A 1 81 ? -6.805 -4.234 3.572 1.00 98.38 81 ILE A C 1
ATOM 626 O O . ILE A 1 81 ? -6.772 -3.202 2.908 1.00 98.38 81 ILE A O 1
ATOM 630 N N . VAL A 1 82 ? -5.733 -4.720 4.200 1.00 98.12 82 VAL A N 1
ATOM 631 C CA . VAL A 1 82 ? -4.373 -4.208 3.999 1.00 98.12 82 VAL A CA 1
ATOM 632 C C . VAL A 1 82 ? -3.518 -5.349 3.470 1.00 98.12 82 VAL A C 1
ATOM 634 O O . VAL A 1 82 ? -3.489 -6.422 4.072 1.00 98.12 82 VAL A O 1
ATOM 637 N N . VAL A 1 83 ? -2.850 -5.113 2.348 1.00 98.12 83 VAL A N 1
ATOM 638 C CA . VAL A 1 83 ? -1.976 -6.063 1.663 1.00 98.12 83 VAL A CA 1
ATOM 639 C C . VAL A 1 83 ? -0.563 -5.501 1.696 1.00 98.12 83 VAL A C 1
ATOM 641 O O . VAL A 1 83 ? -0.307 -4.435 1.141 1.00 98.12 83 VAL A O 1
ATOM 644 N N . ALA A 1 84 ? 0.356 -6.215 2.340 1.00 97.12 84 ALA A N 1
ATOM 645 C CA . ALA A 1 84 ? 1.776 -5.930 2.194 1.00 97.12 84 ALA A CA 1
ATOM 646 C C . ALA A 1 84 ? 2.238 -6.429 0.818 1.00 97.12 84 ALA A C 1
ATOM 648 O O . ALA A 1 84 ? 1.975 -7.578 0.460 1.00 97.12 84 ALA A O 1
ATOM 649 N N . ILE A 1 85 ? 2.896 -5.567 0.048 1.00 95.81 85 ILE A N 1
ATOM 650 C CA . ILE A 1 85 ? 3.486 -5.902 -1.250 1.00 95.81 85 ILE A CA 1
ATOM 651 C C . ILE A 1 85 ? 4.996 -5.671 -1.190 1.00 95.81 85 ILE A C 1
ATOM 653 O O . ILE A 1 85 ? 5.456 -4.623 -0.743 1.00 95.81 85 ILE A O 1
ATOM 657 N N . GLY A 1 86 ? 5.764 -6.670 -1.614 1.00 91.06 86 GLY A N 1
ATOM 658 C CA . GLY A 1 86 ? 7.219 -6.699 -1.449 1.00 91.06 86 GLY A CA 1
ATOM 659 C C . GLY A 1 86 ? 7.686 -7.851 -0.559 1.00 91.06 86 GLY A C 1
ATOM 660 O O . GLY A 1 86 ? 6.897 -8.723 -0.195 1.00 91.06 86 GLY A O 1
ATOM 661 N N . THR A 1 87 ? 8.989 -7.877 -0.277 1.00 83.75 87 THR A N 1
ATOM 662 C CA . THR A 1 87 ? 9.684 -8.860 0.578 1.00 83.75 87 THR A CA 1
ATOM 663 C C . THR A 1 87 ? 10.145 -8.179 1.855 1.00 83.75 87 THR A C 1
ATOM 665 O O . THR A 1 87 ? 10.025 -8.812 2.924 1.00 83.75 87 THR A O 1
#

InterPro domains:
  IPR006137 NADH:ubiquinone oxidoreductase-like, 20kDa subunit [PF01058] (15-87)
  IPR037024 [NiFe]-hydrogenase, small subunit, N-terminal domain superfamily [G3DSA:3.40.50.700] (3-87)
  IPR051349 Hydrogenase complex-associated protein [PTHR42845] (3-87)

Secondary structure (DSSP, 8-state):
-PPPPEEEEEE-BS--HHHHHHHT-TTTHHHHHHHSEEEEETTT-S-B-TTS-EEEEEEESB--SHHHHHHHHHHHHHEEEEEEE--